Protein AF-A0A355TXL8-F1 (afdb_monomer_lite)

Sequence (108 aa):
MINNVPKIAEAICHGLCDHFGVTYKAAGSSGSSSGGTSGGFKSYIVRITADDGVNIRKGAGTNYAITGAIPKGGAYTIVDEKTGTGASKWGKLKSGAGWIALDYTEKI

Secondary structure (DSSP, 8-state):
----HHHHHHHHHHHHHHHHT-----SS----------S----EEEEE--TT-EEEESSSSTTSPEEEEE-TT-EEEEEEEEEETTEEEEEEETTSS-EEEGGGEEE-

pLDDT: mean 74.28, std 14.78, range [36.0, 90.38]

Radius of gyration: 20.29 Å; chains: 1; bounding box: 40×32×64 Å

Foldseek 3Di:
DDPPVVVVVVVVQVVVCVVVVHDDDDPDDDDDDDDDDPPQDDWFKKFFADQAFWFFFAAQEPVGDTLGTGHGGDIFIFRDWDQYYPARIWGAGPVSSHITHCNRIDTD

Structure (mmCIF, N/CA/C/O backbone):
data_AF-A0A355TXL8-F1
#
_entry.id   AF-A0A355TXL8-F1
#
loop_
_atom_site.group_PDB
_atom_site.id
_atom_site.type_symbol
_atom_site.label_atom_id
_atom_site.label_alt_id
_atom_site.label_comp_id
_atom_site.label_asym_id
_atom_site.label_entity_id
_atom_site.label_seq_id
_atom_site.pdbx_PDB_ins_code
_atom_site.Cartn_x
_atom_site.Cartn_y
_atom_site.Cartn_z
_atom_site.occupancy
_atom_site.B_iso_or_equiv
_atom_site.auth_seq_id
_atom_site.auth_com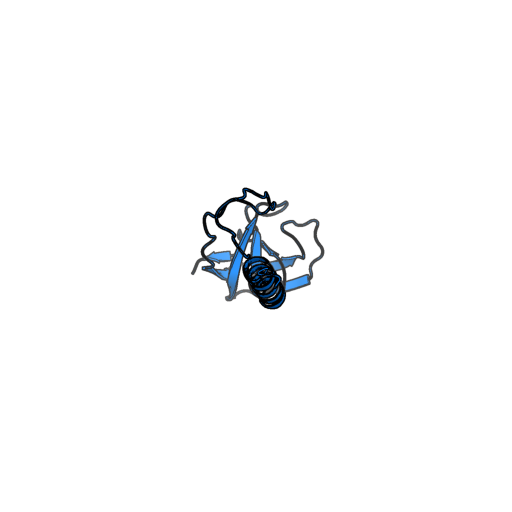p_id
_atom_site.auth_asym_id
_atom_site.auth_atom_id
_atom_site.pdbx_PDB_model_num
ATOM 1 N N . MET A 1 1 ? -25.534 11.941 51.245 1.00 51.78 1 MET A N 1
ATOM 2 C CA . MET A 1 1 ? -25.600 10.881 50.213 1.00 51.78 1 MET A CA 1
ATOM 3 C C . MET A 1 1 ? -24.951 11.430 48.951 1.00 51.78 1 MET A C 1
ATOM 5 O O . MET A 1 1 ? -25.359 12.487 48.491 1.00 51.78 1 MET A O 1
ATOM 9 N N . ILE A 1 2 ? -23.854 10.822 48.493 1.00 54.59 2 ILE A N 1
ATOM 10 C CA . ILE A 1 2 ? -22.988 11.377 47.440 1.00 54.59 2 ILE A CA 1
ATOM 11 C C . ILE A 1 2 ? -23.547 10.976 46.066 1.00 54.59 2 ILE A C 1
ATOM 13 O O . ILE A 1 2 ? -23.382 9.843 45.628 1.00 54.59 2 ILE A O 1
ATOM 17 N N . ASN A 1 3 ? -24.203 11.915 45.382 1.00 57.62 3 ASN A N 1
ATOM 18 C CA . ASN A 1 3 ? -24.797 11.723 44.052 1.00 57.62 3 ASN A CA 1
ATOM 19 C C . ASN A 1 3 ? -23.768 11.967 42.935 1.00 57.62 3 ASN A C 1
ATOM 21 O O . ASN A 1 3 ? -23.916 12.874 42.122 1.00 57.62 3 ASN A O 1
ATOM 25 N N . ASN A 1 4 ? -22.705 11.159 42.896 1.00 59.81 4 ASN A N 1
ATOM 26 C CA . ASN A 1 4 ? -21.636 11.264 41.889 1.00 59.81 4 ASN A CA 1
ATOM 27 C C . ASN A 1 4 ? -21.832 10.291 40.704 1.00 59.81 4 ASN A C 1
ATOM 29 O O . ASN A 1 4 ? -20.892 10.010 39.963 1.00 59.81 4 ASN A O 1
ATOM 33 N N . VAL A 1 5 ? -23.067 9.800 40.527 1.00 67.75 5 VAL A N 1
ATOM 34 C CA . VAL A 1 5 ? -23.532 8.952 39.415 1.00 67.75 5 VAL A CA 1
ATOM 35 C C . VAL A 1 5 ? -23.020 9.409 38.040 1.00 67.75 5 VAL A C 1
ATOM 37 O O . VAL A 1 5 ? -22.530 8.546 37.313 1.00 67.75 5 VAL A O 1
ATOM 40 N N . PRO A 1 6 ? -23.031 10.710 37.668 1.00 67.62 6 PRO A N 1
ATOM 41 C CA . PRO A 1 6 ? -22.516 11.120 36.358 1.00 67.62 6 PRO A CA 1
ATOM 42 C C . PRO A 1 6 ? -21.020 10.822 36.164 1.00 67.62 6 PRO A C 1
ATOM 44 O O . PRO A 1 6 ? -20.626 10.419 35.076 1.00 67.62 6 PRO A O 1
ATOM 47 N N . LYS A 1 7 ? -20.191 10.924 37.213 1.00 66.75 7 LYS A N 1
ATOM 48 C CA . LYS A 1 7 ? -18.749 10.622 37.116 1.00 66.75 7 LYS A CA 1
ATOM 49 C C . LYS A 1 7 ? -18.461 9.123 37.061 1.00 66.75 7 LYS A C 1
ATOM 51 O O . LYS A 1 7 ? -17.502 8.701 36.425 1.00 66.75 7 LYS A O 1
ATOM 56 N N . ILE A 1 8 ? -19.298 8.313 37.716 1.00 67.06 8 ILE A N 1
ATOM 57 C CA . ILE A 1 8 ? -19.211 6.847 37.632 1.00 67.06 8 ILE A CA 1
ATOM 58 C C . ILE A 1 8 ? -19.608 6.387 36.223 1.00 67.06 8 ILE A C 1
ATOM 60 O O . ILE A 1 8 ? -18.944 5.526 35.651 1.00 67.06 8 ILE A O 1
ATOM 64 N N . ALA A 1 9 ? -20.645 6.997 35.639 1.00 68.19 9 ALA A N 1
ATOM 65 C CA . ALA A 1 9 ? -21.067 6.716 34.271 1.00 68.19 9 ALA A CA 1
ATOM 66 C C . ALA A 1 9 ? -19.972 7.060 33.244 1.00 68.19 9 ALA A C 1
ATOM 68 O O . ALA A 1 9 ? -19.706 6.268 32.344 1.00 68.19 9 ALA A O 1
ATOM 69 N N . GLU A 1 10 ? -19.291 8.195 33.411 1.00 64.19 10 GLU A N 1
ATOM 70 C CA . GLU A 1 10 ? -18.194 8.616 32.530 1.00 64.19 10 GLU A CA 1
ATOM 71 C C . GLU A 1 10 ? -17.009 7.633 32.551 1.00 64.19 10 GLU A C 1
ATOM 73 O O . GLU A 1 10 ? -16.499 7.253 31.495 1.00 64.19 10 GLU A O 1
ATOM 78 N N . ALA A 1 11 ? -16.624 7.149 33.736 1.00 69.38 11 ALA A N 1
ATOM 79 C CA . ALA A 1 11 ? -15.510 6.213 33.897 1.00 69.38 11 ALA A CA 1
ATOM 80 C C . ALA A 1 11 ? -15.761 4.844 33.234 1.00 69.38 11 ALA A C 1
ATOM 82 O O . ALA A 1 11 ? -14.847 4.263 32.647 1.00 69.38 11 ALA A O 1
ATOM 83 N N . ILE A 1 12 ? -16.997 4.332 33.289 1.00 71.25 12 ILE A N 1
ATOM 84 C CA . ILE A 1 12 ? -17.362 3.049 32.661 1.00 71.25 12 ILE A CA 1
ATOM 85 C C . ILE A 1 12 ? -17.312 3.165 31.133 1.00 71.25 12 ILE A C 1
ATOM 87 O O . ILE A 1 12 ? -16.776 2.281 30.462 1.00 71.25 12 ILE A O 1
ATOM 91 N N . CYS A 1 13 ? -17.820 4.271 30.583 1.00 65.81 13 CYS A N 1
ATOM 92 C CA . CYS A 1 13 ? -17.768 4.540 29.146 1.00 65.81 13 CYS A CA 1
ATOM 93 C C . CYS A 1 13 ? -16.323 4.620 28.640 1.00 65.81 13 CYS A C 1
ATOM 95 O O . CYS A 1 13 ? -16.001 4.024 27.616 1.00 65.81 13 CYS A O 1
ATOM 97 N N . HIS A 1 14 ? -15.444 5.293 29.387 1.00 62.41 14 HIS A N 1
ATOM 98 C CA . HIS A 1 14 ? -14.015 5.350 29.087 1.00 62.41 14 HIS A CA 1
ATOM 99 C C . HIS A 1 14 ? -13.365 3.963 29.043 1.00 62.41 14 HIS A C 1
ATOM 101 O O . HIS A 1 14 ? -12.738 3.611 28.048 1.00 62.41 14 HIS A O 1
ATOM 107 N N . GLY A 1 15 ? -13.560 3.149 30.088 1.00 67.81 15 GLY A N 1
ATOM 108 C CA . GLY A 1 15 ? -12.948 1.819 30.168 1.00 67.81 15 GLY A CA 1
ATOM 109 C C . GLY A 1 15 ? -13.389 0.877 29.041 1.00 67.81 15 GLY A C 1
ATOM 110 O O . GLY A 1 15 ? -12.577 0.119 28.512 1.00 67.81 15 GLY A O 1
ATOM 111 N N . LEU A 1 16 ? -14.658 0.951 28.624 1.00 63.81 16 LEU A N 1
ATOM 112 C CA . LEU A 1 16 ? -15.167 0.200 27.471 1.00 63.81 16 LEU A CA 1
ATOM 113 C C . LEU A 1 16 ? -14.548 0.689 26.155 1.00 63.81 16 LEU A C 1
ATOM 115 O O . LEU A 1 16 ? -14.168 -0.119 25.309 1.00 63.81 16 LEU A O 1
ATOM 119 N N . CYS A 1 17 ? -14.414 2.001 25.990 1.00 60.7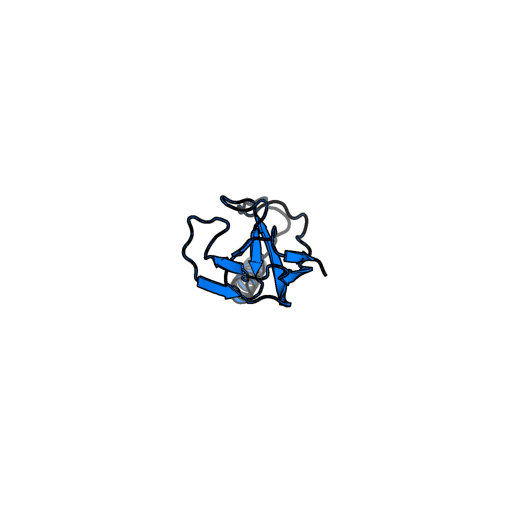5 17 CYS A N 1
ATOM 120 C CA . CYS A 1 17 ? -13.793 2.602 24.817 1.00 60.75 17 CYS A CA 1
ATOM 121 C C . CYS A 1 17 ? -12.322 2.183 24.644 1.00 60.75 17 CYS A C 1
ATOM 123 O O . CYS A 1 17 ? -11.940 1.798 23.537 1.00 60.75 17 CYS A O 1
ATOM 125 N N . ASP A 1 18 ? -11.532 2.159 25.722 1.00 61.78 18 ASP A N 1
ATOM 126 C CA . ASP A 1 18 ? -10.146 1.668 25.706 1.00 61.78 18 ASP A CA 1
ATOM 127 C C . ASP A 1 18 ? -10.054 0.166 25.379 1.00 61.78 18 ASP A C 1
ATOM 129 O O . ASP A 1 18 ? -9.207 -0.247 24.588 1.00 61.78 18 ASP A O 1
ATOM 133 N N . HIS A 1 19 ? -10.955 -0.662 25.920 1.00 59.25 19 HIS A N 1
ATOM 134 C CA . HIS A 1 19 ? -10.935 -2.111 25.682 1.00 59.25 19 HIS A CA 1
ATOM 135 C C . HIS A 1 19 ? -11.314 -2.495 24.242 1.00 59.25 19 HIS A C 1
ATOM 137 O O . HIS A 1 19 ? -10.736 -3.414 23.663 1.00 59.25 19 HIS A O 1
ATOM 143 N N . PHE A 1 20 ? -12.286 -1.798 23.647 1.00 63.44 20 PHE A N 1
ATOM 144 C CA . PHE A 1 20 ? -12.754 -2.070 22.283 1.00 63.44 20 PHE A CA 1
ATOM 145 C C . PHE A 1 20 ? -12.054 -1.222 21.209 1.00 63.44 20 PHE A C 1
ATOM 147 O O . PHE A 1 20 ? -12.343 -1.386 20.024 1.00 63.44 20 PHE A O 1
ATOM 154 N N . GLY A 1 21 ? -11.130 -0.333 21.596 1.00 56.41 21 GLY A N 1
ATOM 155 C CA . GLY A 1 21 ? -10.396 0.531 20.668 1.00 56.41 21 GLY A CA 1
ATOM 156 C C . GLY A 1 21 ? -11.289 1.544 19.942 1.00 56.41 21 GLY A C 1
ATOM 157 O O . GLY A 1 21 ? -11.047 1.858 18.777 1.00 56.41 21 GLY A O 1
ATOM 158 N N . VAL A 1 22 ? -12.340 2.035 20.605 1.00 60.88 22 VAL A N 1
ATOM 159 C CA . VAL A 1 22 ? -13.309 2.990 20.045 1.00 60.88 22 VAL A CA 1
ATOM 160 C C . VAL A 1 22 ? -13.182 4.319 20.780 1.00 60.88 22 VAL A C 1
ATOM 162 O O . VAL A 1 22 ? -13.164 4.354 22.002 1.00 60.88 22 VAL A O 1
ATOM 165 N N . THR A 1 23 ? -13.121 5.439 20.061 1.00 61.09 23 THR A N 1
ATOM 166 C CA . THR A 1 23 ? -12.982 6.764 20.681 1.00 61.09 23 THR A CA 1
ATOM 167 C C . THR A 1 23 ? -14.271 7.188 21.391 1.00 61.09 23 THR A C 1
ATOM 169 O O . THR A 1 23 ? -15.316 7.328 20.753 1.00 61.09 23 THR A O 1
ATOM 172 N N . TYR A 1 24 ? -14.196 7.453 22.698 1.00 53.28 24 TYR A N 1
ATOM 173 C CA . TYR A 1 24 ? -15.265 8.138 23.424 1.00 53.28 24 TYR A CA 1
ATOM 174 C C . TYR A 1 24 ? -15.289 9.613 22.985 1.00 53.28 24 TYR A C 1
ATOM 176 O O . TYR A 1 24 ? -14.257 10.283 22.958 1.00 53.28 24 TYR A O 1
ATOM 184 N N . LYS A 1 25 ? -16.456 10.147 22.610 1.00 57.00 25 LYS A N 1
ATOM 185 C CA . LYS A 1 25 ? -16.609 11.578 22.310 1.00 57.00 25 LYS A CA 1
ATOM 186 C C . LYS A 1 25 ? -17.639 12.176 23.255 1.00 57.00 25 LYS A C 1
ATOM 188 O O . LYS A 1 25 ? -18.838 12.093 23.004 1.00 57.00 25 LYS A O 1
ATOM 193 N N . ALA A 1 26 ? -17.163 12.784 24.339 1.00 55.72 26 ALA A N 1
ATOM 194 C CA . ALA A 1 26 ? -17.999 13.637 25.171 1.00 55.72 26 ALA A CA 1
ATOM 195 C C . ALA A 1 26 ? -18.420 14.879 24.363 1.00 55.72 26 ALA A C 1
ATOM 197 O O . ALA A 1 26 ? -17.614 15.478 23.641 1.00 55.72 26 ALA A O 1
ATOM 198 N N . ALA A 1 27 ? -19.698 15.254 24.448 1.00 53.53 27 ALA A N 1
ATOM 199 C CA . ALA A 1 27 ? -20.239 16.431 23.779 1.00 53.53 27 ALA A CA 1
ATOM 200 C C . ALA A 1 27 ? -19.704 17.706 24.454 1.00 53.53 27 ALA A C 1
ATOM 202 O O . ALA A 1 27 ? -20.330 18.249 25.355 1.00 53.53 27 ALA A O 1
ATOM 203 N N . GLY A 1 28 ? -18.521 18.156 24.032 1.00 55.41 28 GLY A N 1
ATOM 204 C CA . GLY A 1 28 ? -17.934 19.422 24.475 1.00 55.41 28 GLY A CA 1
ATOM 205 C C . GLY A 1 28 ? -16.518 19.307 25.026 1.00 55.41 28 GLY A C 1
ATOM 206 O O . GLY A 1 28 ? -16.281 19.626 26.183 1.00 55.41 28 GLY A O 1
ATOM 207 N N . SER A 1 29 ? -15.557 18.892 24.201 1.00 42.31 29 SER A N 1
ATOM 208 C CA . SER A 1 29 ? -14.186 19.413 24.268 1.00 42.31 29 SER A CA 1
ATOM 209 C C . SER A 1 29 ? -13.384 18.956 23.061 1.00 42.31 29 SER A C 1
ATOM 211 O O . SER A 1 29 ? -13.186 17.771 22.805 1.00 42.31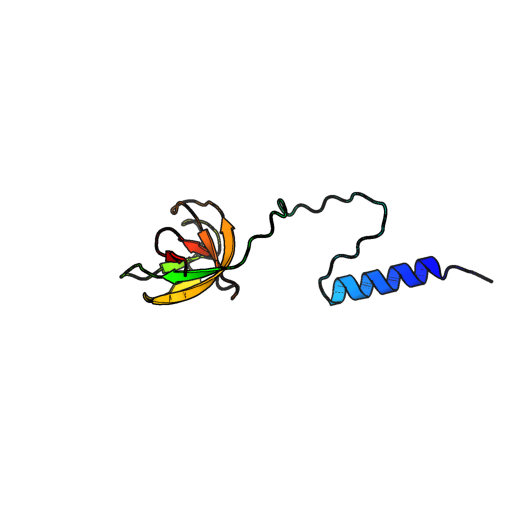 29 SER A O 1
ATOM 213 N N . SER A 1 30 ? -12.944 19.949 22.303 1.00 54.34 30 SER A N 1
ATOM 214 C CA . SER A 1 30 ? -11.878 19.893 21.317 1.00 54.34 30 SER A CA 1
ATOM 215 C C . SER A 1 30 ? -10.580 19.417 21.975 1.00 54.34 30 SER A C 1
ATOM 217 O O . SER A 1 30 ? -9.961 20.157 22.733 1.00 54.34 30 SER A O 1
ATOM 219 N N . GLY A 1 31 ? -10.177 18.183 21.674 1.00 43.25 31 GLY A N 1
ATOM 220 C CA . GLY A 1 31 ? -8.876 17.621 22.021 1.00 43.25 31 GLY A CA 1
ATOM 221 C C . GLY A 1 31 ? -8.222 17.047 20.769 1.00 43.25 31 GLY A C 1
ATOM 222 O O . GLY A 1 31 ? -8.680 16.039 20.233 1.00 43.25 31 GLY A O 1
ATOM 223 N N . SER A 1 32 ? -7.182 17.726 20.282 1.00 50.25 32 SER A N 1
ATOM 224 C CA . SER A 1 32 ? -6.333 17.275 19.180 1.00 50.25 32 SER A CA 1
ATOM 225 C C . SER A 1 32 ? -5.719 15.912 19.492 1.00 50.25 32 SER A C 1
ATOM 227 O O . SER A 1 32 ? -4.865 15.801 20.366 1.00 50.25 32 SER A O 1
ATOM 229 N N . SER A 1 33 ? -6.097 14.899 18.715 1.00 40.72 33 SER A N 1
ATOM 230 C CA . SER A 1 33 ? -5.239 13.752 18.435 1.00 40.72 33 SER A CA 1
ATOM 231 C C . SER A 1 33 ? -4.823 13.833 16.970 1.00 40.72 33 SER A C 1
ATOM 233 O O . SER A 1 33 ? -5.634 13.942 16.052 1.00 40.72 33 SER A O 1
ATOM 235 N N . SER A 1 34 ? -3.515 13.886 16.770 1.00 47.56 34 SER A N 1
ATOM 236 C CA . SER A 1 34 ? -2.836 13.870 15.486 1.00 47.56 34 SER A CA 1
ATOM 237 C C . SER A 1 34 ? -3.128 12.558 14.753 1.00 47.56 34 SER A C 1
ATOM 239 O O . SER A 1 34 ? -2.576 11.509 15.065 1.00 47.56 34 SER A O 1
ATOM 241 N N . GLY A 1 35 ? -3.989 12.633 13.742 1.00 40.12 35 GLY A N 1
ATOM 242 C CA . GLY A 1 35 ? -4.276 11.562 12.793 1.00 40.12 35 GLY A CA 1
ATOM 243 C C . GLY A 1 35 ? -5.045 12.161 11.625 1.00 40.12 35 GLY A C 1
ATOM 244 O O . GLY A 1 35 ? -6.193 12.557 11.787 1.00 40.12 35 GLY A O 1
ATOM 245 N N . GLY A 1 36 ? -4.360 12.337 10.4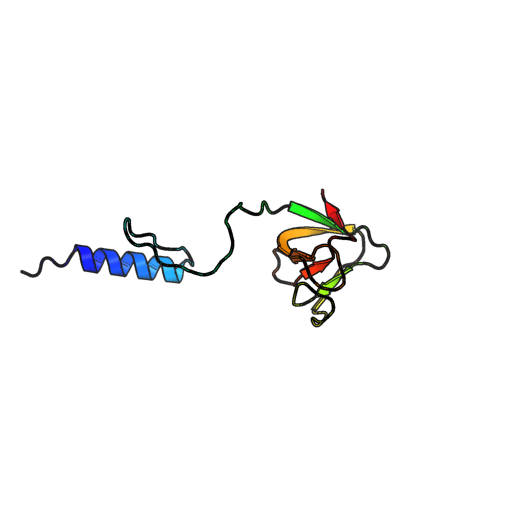96 1.00 40.66 36 GLY A N 1
ATOM 246 C CA . GLY A 1 36 ? -4.772 13.181 9.377 1.00 40.66 36 GLY A CA 1
ATOM 247 C C . GLY A 1 36 ? -6.210 12.980 8.892 1.00 40.66 36 GLY A C 1
ATOM 248 O O . GLY A 1 36 ? -6.700 11.864 8.769 1.00 40.66 36 GLY A O 1
ATOM 249 N N . THR A 1 37 ? -6.841 14.117 8.608 1.00 36.00 37 THR A N 1
ATOM 250 C CA . THR A 1 37 ? -7.928 14.364 7.656 1.00 36.00 37 THR A CA 1
ATOM 251 C C . THR A 1 37 ? -8.719 13.129 7.218 1.00 36.00 37 THR A C 1
ATOM 253 O O . THR A 1 37 ? -8.419 12.490 6.211 1.00 36.00 37 THR A O 1
ATOM 256 N N . SER A 1 38 ? -9.803 12.865 7.949 1.00 50.59 38 SER A N 1
ATOM 257 C CA . SER A 1 38 ? -10.922 12.030 7.514 1.00 50.59 38 SER A CA 1
ATOM 258 C C . SER A 1 38 ? -11.592 12.638 6.272 1.00 50.59 38 SER A C 1
ATOM 260 O O . SER A 1 38 ? -12.606 13.324 6.346 1.00 50.59 38 SER A O 1
ATOM 262 N N . GLY A 1 39 ? -10.999 12.394 5.108 1.00 49.03 39 GLY A N 1
ATOM 263 C CA . GLY A 1 39 ? -11.748 12.004 3.925 1.00 49.03 39 GLY A CA 1
ATOM 264 C C . GLY A 1 39 ? -11.623 10.493 3.870 1.00 49.03 39 GLY A C 1
ATOM 265 O O . GLY A 1 39 ? -10.617 10.003 3.375 1.00 49.03 39 GLY A O 1
ATOM 266 N N . GLY A 1 40 ? -12.560 9.774 4.501 1.00 60.78 40 GLY A N 1
ATOM 267 C CA . GLY A 1 40 ? -12.445 8.338 4.768 1.00 60.78 40 GLY A CA 1
ATOM 268 C C . GLY A 1 40 ? -11.883 7.577 3.572 1.00 60.78 40 GLY A C 1
ATOM 269 O O . GLY A 1 40 ? -12.564 7.439 2.552 1.00 60.78 40 GLY A O 1
ATOM 270 N N . PHE A 1 41 ? -10.634 7.124 3.698 1.00 66.75 41 PHE A N 1
ATOM 271 C CA . PHE A 1 41 ? -9.986 6.331 2.672 1.00 66.75 41 PHE A CA 1
ATOM 272 C C . PHE A 1 41 ? -10.844 5.091 2.446 1.00 66.75 41 PHE A C 1
ATOM 274 O O . PHE A 1 41 ? -10.984 4.238 3.325 1.00 66.75 41 PHE A O 1
ATOM 281 N N . LYS A 1 42 ? -11.500 5.023 1.287 1.00 75.62 42 LYS A N 1
ATOM 282 C CA . LYS A 1 42 ? -12.308 3.860 0.945 1.00 75.62 42 LYS A CA 1
ATOM 283 C C . LYS A 1 42 ? -11.340 2.756 0.594 1.00 75.62 42 LYS A C 1
ATOM 285 O O . LYS A 1 42 ? -10.696 2.830 -0.446 1.00 75.62 42 LYS A O 1
ATOM 290 N N . SER A 1 43 ? -11.249 1.750 1.455 1.00 84.38 43 SER A N 1
ATOM 291 C CA . SER A 1 43 ? -10.441 0.578 1.161 1.00 84.38 43 SER A CA 1
ATOM 292 C C . SER A 1 43 ? -10.884 -0.035 -0.161 1.00 84.38 43 SER A C 1
ATOM 294 O O . SER A 1 43 ? -12.076 -0.274 -0.359 1.00 84.38 43 SER A O 1
ATOM 296 N N . TYR A 1 44 ? -9.934 -0.294 -1.046 1.00 85.94 44 TYR A N 1
ATOM 297 C CA . TYR A 1 44 ? -10.182 -0.904 -2.345 1.00 85.94 44 TYR A CA 1
ATOM 298 C C . TYR A 1 44 ? -9.202 -2.044 -2.576 1.00 85.94 44 TYR A C 1
ATOM 300 O O . TYR A 1 44 ? -8.204 -2.182 -1.864 1.00 85.94 44 TYR A O 1
ATOM 308 N N . ILE A 1 45 ? -9.518 -2.894 -3.544 1.00 88.56 45 ILE A N 1
ATOM 309 C CA . ILE A 1 45 ? -8.679 -4.032 -3.879 1.00 88.56 45 ILE A CA 1
ATOM 310 C C . ILE A 1 45 ? -7.797 -3.632 -5.057 1.00 88.56 45 ILE A C 1
ATOM 312 O O . ILE A 1 45 ? -8.240 -2.982 -6.000 1.00 88.56 45 ILE A O 1
ATOM 316 N N . VAL A 1 46 ? -6.526 -3.995 -4.975 1.00 89.31 46 VAL A N 1
ATOM 317 C CA . VAL A 1 46 ? -5.578 -3.876 -6.077 1.00 89.31 46 VAL A CA 1
ATOM 318 C C . VAL A 1 46 ? -5.073 -5.243 -6.457 1.00 89.31 46 VAL A C 1
ATOM 320 O O . VAL A 1 46 ? -4.849 -6.090 -5.596 1.00 89.31 46 VAL A O 1
ATOM 323 N N . ARG A 1 47 ? -4.854 -5.445 -7.744 1.00 89.50 47 ARG A N 1
ATOM 324 C CA . ARG A 1 47 ? -4.211 -6.617 -8.303 1.00 89.50 47 ARG A CA 1
ATOM 325 C C . ARG A 1 47 ? -2.812 -6.246 -8.761 1.00 89.50 47 ARG A C 1
ATOM 327 O O . ARG A 1 47 ? -2.607 -5.219 -9.396 1.00 89.50 47 ARG A O 1
ATOM 334 N N . ILE A 1 48 ? -1.840 -7.085 -8.441 1.00 88.94 48 ILE A N 1
ATOM 335 C CA . ILE A 1 48 ? -0.458 -6.850 -8.857 1.00 88.94 48 ILE A CA 1
ATOM 336 C C . ILE A 1 48 ? -0.297 -7.248 -10.318 1.00 88.94 48 ILE A C 1
ATOM 338 O O . ILE A 1 48 ? -0.553 -8.400 -10.685 1.00 88.94 48 ILE A O 1
ATOM 342 N N . THR A 1 49 ? 0.123 -6.283 -11.133 1.00 85.75 49 THR A N 1
ATOM 343 C CA . THR A 1 49 ? 0.325 -6.446 -12.576 1.00 85.75 49 THR A CA 1
ATOM 344 C C . THR A 1 49 ? 1.791 -6.631 -12.946 1.00 85.75 49 THR A C 1
ATOM 346 O O . THR A 1 49 ? 2.052 -7.211 -13.996 1.00 85.75 49 THR A O 1
ATOM 349 N N . ALA A 1 50 ? 2.731 -6.232 -12.079 1.00 84.31 50 ALA A N 1
ATOM 350 C CA . ALA A 1 50 ? 4.162 -6.439 -12.302 1.00 84.31 50 ALA A CA 1
ATOM 351 C C . ALA A 1 50 ? 4.528 -7.915 -12.503 1.00 84.31 50 ALA A C 1
ATOM 353 O O . ALA A 1 50 ? 4.190 -8.765 -11.675 1.00 84.31 50 ALA A O 1
ATOM 354 N N . ASP A 1 51 ? 5.269 -8.185 -13.580 1.00 79.62 51 ASP A N 1
ATOM 355 C CA . ASP A 1 51 ? 5.775 -9.512 -13.933 1.00 79.62 51 ASP A CA 1
ATOM 356 C C . ASP A 1 51 ? 6.770 -10.060 -12.904 1.00 79.62 51 ASP A C 1
ATOM 358 O O . ASP A 1 51 ? 6.655 -11.220 -12.510 1.00 79.62 51 ASP A O 1
ATOM 362 N N . ASP A 1 52 ? 7.648 -9.208 -12.371 1.00 81.56 52 ASP A N 1
ATOM 363 C CA . ASP A 1 52 ? 8.613 -9.557 -11.317 1.00 81.56 52 ASP A CA 1
ATOM 364 C C . ASP A 1 52 ? 8.003 -9.604 -9.898 1.00 81.56 52 ASP A C 1
ATOM 366 O O . ASP A 1 52 ? 8.689 -9.905 -8.919 1.00 81.56 52 ASP A O 1
ATOM 370 N N . GLY A 1 53 ? 6.703 -9.316 -9.762 1.00 83.88 53 GLY A N 1
ATOM 371 C CA . GLY A 1 53 ? 6.039 -9.161 -8.469 1.00 83.88 53 GLY A CA 1
ATOM 372 C C . GLY A 1 53 ? 6.370 -7.840 -7.762 1.00 83.88 53 GLY A C 1
ATOM 373 O O . GLY A 1 53 ? 7.102 -6.987 -8.259 1.00 83.88 53 GLY A O 1
ATOM 374 N N . VAL A 1 54 ? 5.777 -7.636 -6.585 1.00 87.12 54 VAL A N 1
ATOM 375 C CA . VAL A 1 54 ? 5.930 -6.410 -5.789 1.00 87.12 54 VAL A CA 1
ATOM 376 C C . VAL A 1 54 ? 6.425 -6.745 -4.390 1.00 87.12 54 VAL A C 1
ATOM 378 O O . VAL A 1 54 ? 5.843 -7.557 -3.675 1.00 87.12 54 VAL A O 1
ATOM 381 N N . ASN A 1 55 ? 7.487 -6.064 -3.968 1.00 87.81 55 ASN A N 1
ATOM 382 C CA . ASN A 1 55 ? 8.040 -6.209 -2.626 1.00 87.81 55 ASN A CA 1
ATOM 383 C C . ASN A 1 55 ? 7.206 -5.442 -1.592 1.00 87.81 55 ASN A C 1
ATOM 385 O O . ASN A 1 55 ? 6.909 -4.258 -1.766 1.00 87.81 55 ASN A O 1
ATOM 389 N N . ILE A 1 56 ? 6.886 -6.107 -0.484 1.00 87.38 56 ILE A N 1
ATOM 390 C CA . ILE A 1 56 ? 6.249 -5.516 0.691 1.00 87.38 56 ILE A CA 1
ATOM 391 C C . ILE A 1 56 ? 7.333 -4.914 1.578 1.00 87.38 56 ILE A C 1
ATOM 393 O O . ILE A 1 56 ? 8.305 -5.581 1.934 1.00 87.38 56 ILE A O 1
ATOM 397 N N . ARG A 1 57 ? 7.167 -3.653 1.966 1.00 88.38 57 ARG A N 1
ATOM 398 C CA . ARG A 1 57 ? 8.097 -2.938 2.847 1.00 88.38 57 ARG A CA 1
ATOM 399 C C . ARG A 1 57 ? 7.436 -2.519 4.149 1.00 88.38 57 ARG A C 1
ATOM 401 O O . ARG A 1 57 ? 6.233 -2.280 4.196 1.00 88.38 57 ARG A O 1
ATOM 408 N N . LYS A 1 58 ? 8.222 -2.356 5.219 1.00 84.12 58 LYS A N 1
ATOM 409 C CA . LYS A 1 58 ? 7.697 -1.900 6.524 1.00 84.12 58 LYS A CA 1
ATOM 410 C C . LYS A 1 58 ? 7.035 -0.519 6.485 1.00 84.12 58 LYS A C 1
ATOM 412 O O . LYS A 1 58 ? 6.166 -0.243 7.309 1.00 84.12 58 LYS A O 1
ATOM 417 N N . GLY A 1 59 ? 7.442 0.345 5.562 1.00 84.38 59 GLY A N 1
ATOM 418 C CA . GLY A 1 59 ? 6.945 1.711 5.450 1.00 84.38 59 GLY A CA 1
ATOM 419 C C . GLY A 1 59 ? 6.787 2.143 4.000 1.00 84.38 59 GLY A C 1
ATOM 420 O O . GLY A 1 59 ? 7.266 1.474 3.084 1.00 84.38 59 GLY A O 1
ATOM 421 N N . ALA A 1 60 ? 6.118 3.278 3.812 1.00 78.50 60 ALA A N 1
ATOM 422 C CA . ALA A 1 60 ? 5.966 3.924 2.517 1.00 78.50 60 ALA A CA 1
ATOM 423 C C . ALA A 1 60 ? 7.311 4.513 2.060 1.00 78.50 60 ALA A C 1
ATOM 425 O O . ALA A 1 60 ? 7.624 5.672 2.334 1.00 78.50 60 ALA A O 1
ATOM 426 N N . GLY A 1 61 ? 8.141 3.685 1.428 1.00 81.00 61 GLY A N 1
ATOM 427 C CA . GLY A 1 61 ? 9.413 4.099 0.853 1.00 81.00 61 GLY A CA 1
ATOM 428 C C . GLY A 1 61 ? 10.403 2.951 0.661 1.00 81.00 61 GLY A C 1
ATOM 429 O O . GLY A 1 61 ? 10.387 1.952 1.381 1.00 81.00 61 GLY A O 1
ATOM 430 N N . THR A 1 62 ? 11.333 3.118 -0.275 1.00 80.06 62 THR A N 1
ATOM 431 C CA . THR A 1 62 ? 12.409 2.153 -0.552 1.00 80.06 62 THR A 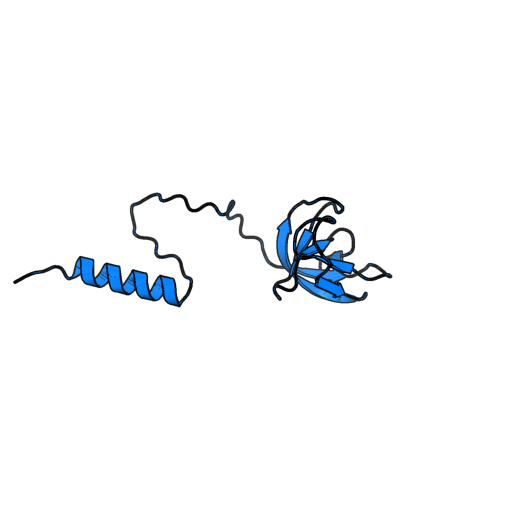CA 1
ATOM 432 C C . THR A 1 62 ? 13.476 2.078 0.538 1.00 80.06 62 THR A C 1
ATOM 434 O O . THR A 1 62 ? 14.211 1.096 0.586 1.00 80.06 62 THR A O 1
ATOM 437 N N . ASN A 1 63 ? 13.527 3.058 1.444 1.00 82.88 63 ASN A N 1
ATOM 438 C CA . ASN A 1 63 ? 14.450 3.064 2.583 1.00 82.88 63 ASN A CA 1
ATOM 439 C C . ASN A 1 63 ? 14.027 2.098 3.712 1.00 82.88 63 ASN A C 1
ATOM 441 O O . ASN A 1 63 ? 14.779 1.847 4.648 1.00 82.88 63 ASN A O 1
ATOM 445 N N . TYR A 1 64 ? 12.809 1.553 3.651 1.00 84.00 64 TYR A N 1
ATOM 446 C CA . TYR A 1 64 ? 12.331 0.588 4.635 1.00 84.00 64 TYR A CA 1
ATOM 447 C C . TYR A 1 64 ? 12.715 -0.843 4.256 1.00 84.00 64 TYR A C 1
ATOM 449 O O . TYR A 1 64 ? 12.701 -1.221 3.079 1.00 84.00 64 TYR A O 1
ATOM 457 N N . ALA A 1 65 ? 12.985 -1.652 5.284 1.00 84.38 65 ALA A N 1
ATOM 458 C CA . ALA A 1 65 ? 13.252 -3.077 5.143 1.00 84.38 65 ALA A CA 1
ATOM 459 C C . ALA A 1 65 ? 12.088 -3.802 4.451 1.00 84.38 65 ALA A C 1
ATOM 461 O O . ALA A 1 65 ? 10.911 -3.507 4.700 1.00 84.38 65 ALA A O 1
ATOM 462 N N . ILE A 1 66 ? 12.447 -4.756 3.595 1.00 87.94 66 ILE A N 1
ATOM 463 C CA . ILE A 1 66 ? 11.514 -5.637 2.897 1.00 87.94 66 ILE A CA 1
ATOM 464 C C . ILE A 1 66 ? 11.017 -6.674 3.906 1.00 87.94 66 ILE A C 1
ATOM 466 O O . ILE A 1 66 ? 11.814 -7.373 4.527 1.00 87.94 66 ILE A O 1
ATOM 470 N N . THR A 1 67 ? 9.704 -6.732 4.110 1.00 83.06 67 THR A N 1
ATOM 471 C CA . THR A 1 67 ? 9.043 -7.696 5.004 1.00 83.06 67 THR A CA 1
ATOM 472 C C . THR A 1 67 ? 8.565 -8.936 4.265 1.00 83.06 67 THR A C 1
ATOM 474 O O . THR A 1 67 ? 8.329 -9.966 4.887 1.00 83.06 67 THR A O 1
ATOM 477 N N . GLY A 1 68 ? 8.427 -8.845 2.946 1.00 85.69 68 GLY A N 1
ATOM 478 C CA . GLY A 1 68 ? 8.019 -9.947 2.093 1.00 85.69 68 GLY A CA 1
ATOM 479 C C . GLY A 1 68 ? 7.944 -9.517 0.637 1.00 85.69 68 GLY A C 1
ATOM 480 O O . GLY A 1 68 ? 8.266 -8.382 0.290 1.00 85.69 68 GLY A O 1
ATOM 481 N N . ALA A 1 69 ? 7.484 -10.420 -0.214 1.00 87.44 69 ALA A N 1
ATOM 482 C CA . ALA A 1 69 ? 7.235 -10.152 -1.619 1.00 87.44 69 ALA A CA 1
ATOM 483 C C . ALA A 1 69 ? 5.922 -10.803 -2.028 1.00 87.44 69 ALA A C 1
ATOM 485 O O . ALA A 1 6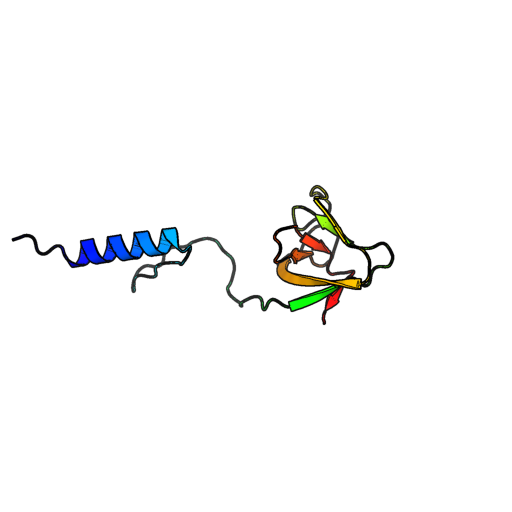9 ? 5.504 -11.807 -1.448 1.00 87.44 69 ALA A O 1
ATOM 486 N N . ILE A 1 70 ? 5.272 -10.205 -3.013 1.00 84.31 70 ILE A N 1
ATOM 487 C CA . ILE A 1 70 ? 4.017 -10.683 -3.549 1.00 84.31 70 ILE A CA 1
ATOM 488 C C . ILE A 1 70 ? 4.197 -10.964 -5.039 1.00 84.31 70 ILE A C 1
ATOM 490 O O . ILE A 1 70 ? 4.574 -10.051 -5.777 1.00 84.31 70 ILE A O 1
ATOM 494 N N . PRO A 1 71 ? 3.907 -12.188 -5.505 1.00 86.81 71 PRO A N 1
ATOM 495 C CA . PRO A 1 71 ? 3.989 -12.512 -6.921 1.00 86.81 71 PRO A CA 1
ATOM 496 C C . PRO A 1 71 ? 2.869 -11.843 -7.734 1.00 86.81 71 PRO A C 1
ATOM 498 O O . PRO A 1 71 ? 1.845 -11.399 -7.201 1.00 86.81 71 PRO A O 1
ATOM 501 N N . LYS A 1 72 ? 3.049 -11.819 -9.059 1.00 86.50 72 LYS A N 1
ATOM 502 C CA . LYS A 1 72 ? 2.043 -11.358 -10.022 1.00 86.50 72 LYS A CA 1
ATOM 503 C C . LYS A 1 72 ? 0.678 -12.008 -9.782 1.00 86.50 72 LYS A C 1
ATOM 505 O O . LYS A 1 72 ? 0.573 -13.200 -9.505 1.00 86.50 72 LYS A O 1
ATOM 510 N N . GLY A 1 73 ? -0.383 -11.224 -9.964 1.00 83.88 73 GLY A N 1
ATOM 511 C CA . GLY A 1 73 ? -1.763 -11.709 -9.945 1.00 83.88 73 GLY A CA 1
ATOM 512 C C . GLY A 1 73 ? -2.393 -11.789 -8.558 1.00 83.88 73 GLY A C 1
ATOM 513 O O . GLY A 1 73 ? -3.603 -11.990 -8.467 1.00 83.88 73 GLY A O 1
ATOM 514 N N . GLY A 1 74 ? -1.623 -11.570 -7.491 1.00 84.44 74 GLY A N 1
ATOM 515 C CA . GLY A 1 74 ? -2.176 -11.458 -6.149 1.00 84.44 74 GLY A CA 1
ATOM 516 C C . GLY A 1 74 ? -3.062 -10.213 -6.001 1.00 84.44 74 GLY A C 1
ATOM 517 O O . GLY A 1 74 ? -2.687 -9.120 -6.436 1.00 84.44 74 GLY A O 1
ATOM 518 N N . ALA A 1 75 ? -4.239 -10.388 -5.396 1.00 86.50 75 ALA A N 1
ATOM 519 C CA . ALA A 1 75 ? -5.194 -9.319 -5.114 1.00 86.50 75 ALA A CA 1
ATOM 520 C C . ALA A 1 75 ? -5.177 -8.957 -3.623 1.00 86.50 75 ALA A C 1
ATOM 522 O O . ALA A 1 75 ? -5.294 -9.830 -2.764 1.00 86.50 75 ALA A O 1
ATOM 523 N N . TYR A 1 76 ? -5.040 -7.669 -3.313 1.00 86.19 76 TYR A N 1
ATOM 524 C CA . TYR A 1 76 ? -4.841 -7.175 -1.955 1.00 86.19 76 TYR A CA 1
ATOM 525 C C . TYR A 1 76 ? -5.711 -5.974 -1.645 1.00 86.19 76 TYR A C 1
ATOM 527 O O . TYR A 1 76 ? -5.840 -5.053 -2.444 1.00 86.19 76 TYR A O 1
ATOM 535 N N . THR A 1 77 ? -6.262 -5.952 -0.436 1.00 87.75 77 THR A N 1
ATOM 536 C CA . THR A 1 77 ? -7.012 -4.802 0.061 1.00 87.75 77 THR A CA 1
ATOM 537 C C . THR A 1 77 ? -6.063 -3.740 0.598 1.00 87.75 77 THR A C 1
ATOM 539 O O . THR A 1 77 ? -5.346 -3.972 1.579 1.00 87.75 77 THR A O 1
ATOM 542 N N . ILE A 1 78 ? -6.108 -2.565 -0.018 1.00 88.88 78 ILE A N 1
ATOM 543 C CA . ILE A 1 78 ? -5.436 -1.361 0.452 1.00 88.88 78 ILE A CA 1
ATOM 544 C C . ILE A 1 78 ? -6.357 -0.654 1.431 1.00 88.88 78 ILE A C 1
ATOM 546 O O . ILE A 1 78 ? -7.544 -0.484 1.163 1.00 88.88 78 ILE A O 1
ATOM 550 N N . VAL A 1 79 ? -5.815 -0.273 2.582 1.00 85.62 79 VAL A N 1
ATOM 551 C CA . VAL A 1 79 ? -6.544 0.451 3.638 1.00 85.62 79 VAL A CA 1
ATOM 552 C C . VAL A 1 79 ? -5.996 1.846 3.885 1.00 85.62 79 VAL A C 1
ATOM 554 O O . VAL A 1 79 ? -6.619 2.610 4.612 1.00 85.62 79 VAL A O 1
ATOM 557 N N . ASP A 1 80 ? -4.843 2.161 3.303 1.00 83.25 80 ASP A N 1
ATOM 558 C CA . ASP A 1 80 ? -4.195 3.456 3.444 1.00 83.25 80 ASP A CA 1
ATOM 559 C C . ASP A 1 80 ? -3.302 3.711 2.228 1.00 83.25 80 ASP A C 1
ATOM 561 O O . ASP A 1 80 ? -2.704 2.772 1.695 1.00 83.25 80 ASP A O 1
ATOM 565 N N . GLU A 1 81 ? -3.196 4.966 1.805 1.00 85.75 81 GLU A N 1
ATOM 566 C CA . GLU A 1 81 ? -2.326 5.406 0.718 1.00 85.75 81 GLU A CA 1
ATOM 567 C C . GLU A 1 81 ? -1.365 6.473 1.232 1.00 85.75 81 GLU A C 1
ATOM 569 O O . GLU A 1 81 ? -1.770 7.428 1.894 1.00 85.75 81 GLU A O 1
ATOM 574 N N . LYS A 1 82 ? -0.086 6.361 0.875 1.00 82.31 82 LYS A N 1
ATOM 575 C CA . LYS A 1 82 ? 0.921 7.350 1.250 1.00 82.31 82 LYS A CA 1
ATOM 576 C C . LYS A 1 82 ? 1.930 7.566 0.135 1.00 82.31 82 LYS A C 1
ATOM 578 O O . LYS A 1 82 ? 2.356 6.630 -0.528 1.00 82.31 82 LYS A O 1
ATOM 583 N N . THR A 1 83 ? 2.348 8.805 -0.067 1.00 83.00 83 THR A N 1
ATOM 584 C CA . THR A 1 83 ? 3.466 9.128 -0.958 1.00 83.00 83 THR A CA 1
ATOM 585 C C . THR A 1 83 ? 4.788 8.857 -0.233 1.00 83.00 83 THR A C 1
ATOM 587 O O . THR A 1 83 ? 4.917 9.100 0.968 1.00 83.00 83 THR A O 1
ATOM 590 N N . GLY A 1 84 ? 5.775 8.299 -0.933 1.00 77.38 84 GLY A N 1
ATOM 591 C CA . GLY A 1 84 ? 7.041 7.896 -0.318 1.00 77.38 84 GLY A CA 1
ATOM 592 C C . GLY A 1 84 ? 8.117 7.597 -1.353 1.00 77.38 84 GLY A C 1
ATOM 593 O O . GLY A 1 84 ? 7.814 7.312 -2.505 1.00 77.38 84 GLY A O 1
ATOM 594 N N . THR A 1 85 ? 9.385 7.647 -0.955 1.00 75.69 85 THR A N 1
ATOM 595 C CA . THR A 1 85 ? 10.522 7.538 -1.881 1.00 75.69 85 THR A CA 1
ATOM 596 C C . THR A 1 85 ? 10.526 6.216 -2.655 1.00 75.69 85 THR A C 1
ATOM 598 O O . THR A 1 85 ? 10.440 5.147 -2.055 1.00 75.69 85 THR A O 1
ATOM 601 N N . GLY A 1 86 ? 10.668 6.284 -3.982 1.00 74.69 86 GLY A N 1
ATOM 602 C CA . GLY A 1 86 ? 10.808 5.121 -4.868 1.00 74.69 86 GLY A CA 1
ATOM 603 C C . GLY A 1 86 ? 9.519 4.583 -5.503 1.00 74.69 86 GLY A C 1
ATOM 604 O O . GLY A 1 86 ? 9.597 3.622 -6.258 1.00 74.69 86 GLY A O 1
ATOM 605 N N . ALA A 1 87 ? 8.361 5.195 -5.236 1.00 80.12 87 ALA A N 1
ATOM 606 C CA . ALA A 1 87 ? 7.131 5.004 -6.011 1.00 80.12 87 ALA A CA 1
ATOM 607 C C . ALA A 1 87 ? 6.267 6.270 -5.924 1.00 80.12 87 ALA A C 1
ATOM 609 O O . ALA A 1 87 ? 6.373 7.011 -4.945 1.00 80.12 87 ALA A O 1
ATOM 610 N N . SER A 1 88 ? 5.375 6.509 -6.889 1.00 82.50 88 SER A N 1
ATOM 611 C CA . SER A 1 88 ? 4.478 7.674 -6.823 1.00 82.50 88 SER A CA 1
ATOM 612 C C . SER A 1 88 ? 3.516 7.557 -5.640 1.00 82.50 88 SER A C 1
ATOM 614 O O . SER A 1 88 ? 3.207 8.545 -4.972 1.00 82.50 88 SER A O 1
ATOM 616 N N . LYS A 1 89 ? 3.063 6.331 -5.348 1.00 87.38 89 LYS A N 1
ATOM 617 C CA . LYS A 1 89 ? 2.148 6.025 -4.246 1.00 87.38 89 LYS A CA 1
ATOM 618 C C . LYS A 1 89 ? 2.446 4.665 -3.626 1.00 87.38 89 LYS A C 1
ATOM 620 O O . LYS A 1 89 ? 2.816 3.715 -4.314 1.00 87.38 89 LYS A O 1
ATOM 625 N N . TRP A 1 90 ? 2.219 4.573 -2.324 1.00 89.06 90 TRP A N 1
ATOM 626 C CA . TRP A 1 90 ? 2.323 3.361 -1.523 1.00 89.06 90 TRP A CA 1
ATOM 627 C C . TRP A 1 90 ? 0.968 3.010 -0.935 1.00 89.06 90 TRP A C 1
ATOM 629 O O . TRP A 1 90 ? 0.303 3.876 -0.380 1.00 89.06 90 TRP A O 1
ATOM 639 N N . GLY A 1 91 ? 0.591 1.741 -1.008 1.00 89.44 91 GLY A N 1
ATOM 640 C CA . GLY A 1 91 ? -0.632 1.208 -0.431 1.00 89.44 91 GLY A CA 1
ATOM 641 C C . GLY A 1 91 ? -0.328 0.331 0.775 1.00 89.44 91 GLY A C 1
ATOM 642 O O . GLY A 1 91 ? 0.474 -0.599 0.679 1.00 89.44 91 GLY A O 1
ATOM 643 N N . LYS A 1 92 ? -0.972 0.597 1.911 1.00 88.06 92 LYS A N 1
ATOM 644 C CA . LYS A 1 92 ? -0.896 -0.246 3.104 1.00 88.06 92 LYS A CA 1
ATOM 645 C C . LYS A 1 92 ? -1.857 -1.416 2.981 1.00 88.06 92 LYS A C 1
ATOM 647 O O . LYS A 1 92 ? -3.056 -1.233 2.777 1.00 88.06 92 LYS A O 1
ATOM 652 N N . LEU A 1 93 ? -1.337 -2.616 3.185 1.00 87.19 93 LEU A N 1
ATOM 653 C CA . LEU A 1 93 ? -2.118 -3.845 3.156 1.00 87.19 93 LEU A CA 1
ATOM 654 C C . LEU A 1 93 ? -2.980 -3.979 4.417 1.00 87.19 93 LEU A C 1
ATOM 656 O O . LEU A 1 93 ? -2.475 -3.829 5.533 1.00 87.19 93 LEU A O 1
ATOM 660 N N . LYS A 1 94 ? -4.254 -4.370 4.259 1.00 84.25 94 LYS A N 1
ATOM 661 C CA . LYS A 1 94 ? -5.160 -4.679 5.388 1.00 84.25 94 LYS A CA 1
ATOM 662 C C . LYS A 1 94 ? -4.595 -5.750 6.325 1.00 84.25 94 LYS A C 1
ATOM 664 O O . LYS A 1 94 ? -4.843 -5.705 7.522 1.00 84.25 94 LYS A O 1
ATOM 669 N N . SER A 1 95 ? -3.808 -6.681 5.782 1.00 76.69 95 SER A N 1
ATOM 670 C CA . SER A 1 95 ? -3.150 -7.748 6.546 1.00 76.69 95 SER A CA 1
ATOM 671 C C . SER A 1 95 ? -2.101 -7.234 7.542 1.00 76.69 95 SER A C 1
ATOM 673 O O . SER A 1 95 ? -1.600 -8.022 8.335 1.00 76.69 95 SER A O 1
ATOM 675 N N . GLY A 1 96 ? -1.690 -5.963 7.468 1.00 79.69 96 GLY A N 1
ATOM 676 C CA . GLY A 1 96 ? -0.592 -5.438 8.284 1.00 79.69 96 GLY A CA 1
ATOM 677 C C . GLY A 1 96 ? 0.799 -5.920 7.851 1.00 79.69 96 GLY A C 1
ATOM 678 O O . GLY A 1 96 ? 1.781 -5.568 8.495 1.00 79.69 96 GLY A O 1
ATOM 679 N N . ALA A 1 97 ? 0.902 -6.669 6.745 1.00 80.25 97 ALA A N 1
ATOM 680 C CA . ALA A 1 97 ? 2.170 -7.172 6.207 1.00 80.25 97 ALA A CA 1
ATOM 681 C C . ALA A 1 97 ? 3.137 -6.046 5.790 1.00 80.25 97 ALA A C 1
ATOM 683 O O . ALA A 1 97 ? 4.357 -6.220 5.828 1.00 80.25 97 ALA A O 1
ATOM 684 N N . GLY A 1 98 ? 2.594 -4.884 5.414 1.00 87.88 98 GLY A N 1
ATOM 685 C CA . GLY A 1 98 ? 3.361 -3.678 5.123 1.00 87.88 98 GLY A CA 1
ATOM 686 C C . GLY A 1 98 ? 2.746 -2.827 4.017 1.00 87.88 98 GLY A C 1
ATOM 687 O O . GLY A 1 98 ? 1.530 -2.826 3.808 1.00 87.88 98 GLY A O 1
ATOM 688 N N . TRP A 1 99 ? 3.617 -2.089 3.341 1.00 90.38 99 TRP A N 1
ATOM 689 C CA . TRP A 1 99 ? 3.326 -1.154 2.267 1.00 90.38 99 TRP A CA 1
ATOM 690 C C . TRP A 1 99 ? 3.860 -1.689 0.943 1.00 90.38 99 TRP A C 1
ATOM 692 O O . TRP A 1 99 ? 4.985 -2.186 0.881 1.00 90.38 99 TRP A O 1
ATOM 702 N N . ILE A 1 100 ? 3.066 -1.549 -0.111 1.00 89.62 100 ILE A N 1
ATOM 703 C CA . ILE A 1 100 ? 3.427 -1.937 -1.476 1.00 89.62 100 ILE A CA 1
ATOM 704 C C . ILE A 1 100 ? 3.379 -0.726 -2.401 1.00 89.62 100 ILE A C 1
ATOM 706 O O . ILE A 1 100 ? 2.601 0.197 -2.170 1.00 89.62 100 ILE A O 1
ATOM 710 N N . ALA A 1 101 ? 4.198 -0.718 -3.448 1.00 89.38 101 ALA A N 1
ATOM 711 C CA . ALA A 1 101 ? 4.163 0.335 -4.456 1.00 89.38 101 ALA A CA 1
ATOM 712 C C . ALA A 1 101 ? 2.928 0.162 -5.353 1.00 89.38 101 ALA A C 1
ATOM 714 O O . ALA A 1 101 ? 2.755 -0.890 -5.961 1.00 89.38 101 ALA A O 1
ATOM 715 N N . LEU A 1 102 ? 2.083 1.192 -5.435 1.00 87.31 102 LEU A N 1
ATOM 716 C CA . LEU A 1 102 ? 0.860 1.182 -6.247 1.00 87.31 102 LEU A CA 1
ATOM 717 C C . LEU A 1 102 ? 1.106 1.493 -7.726 1.00 87.31 102 LEU A C 1
ATOM 719 O O . LEU A 1 102 ? 0.221 1.272 -8.537 1.00 87.31 102 LEU A O 1
ATOM 723 N N . ASP A 1 103 ? 2.303 1.964 -8.084 1.00 87.25 103 ASP A N 1
ATOM 724 C CA . ASP A 1 103 ? 2.721 2.144 -9.486 1.00 87.25 103 ASP A CA 1
ATOM 725 C C . ASP A 1 103 ? 2.636 0.837 -10.292 1.00 87.25 103 ASP A C 1
ATOM 727 O O . ASP A 1 103 ? 2.390 0.844 -11.492 1.00 87.25 103 ASP A O 1
ATOM 731 N N . TYR A 1 104 ? 2.818 -0.292 -9.607 1.00 85.69 104 TYR A N 1
ATOM 732 C CA . TYR A 1 104 ? 2.876 -1.630 -10.193 1.00 85.69 104 TYR A CA 1
ATOM 733 C C . TYR A 1 104 ? 1.625 -2.465 -9.889 1.00 85.69 104 TYR A C 1
ATOM 735 O O . TYR A 1 104 ? 1.654 -3.702 -9.931 1.00 85.69 104 TYR A O 1
ATOM 743 N N . THR A 1 105 ? 0.536 -1.798 -9.503 1.00 86.19 105 THR A N 1
ATOM 744 C CA . THR A 1 105 ? -0.739 -2.443 -9.211 1.00 86.19 105 THR A CA 1
ATOM 745 C C . THR A 1 105 ? -1.874 -1.773 -9.965 1.00 86.19 105 THR A C 1
ATOM 747 O O . THR A 1 105 ? -1.859 -0.580 -10.249 1.00 86.19 105 THR A O 1
ATOM 750 N N . GLU A 1 106 ? -2.883 -2.568 -10.289 1.00 87.50 106 GLU A N 1
ATOM 751 C CA . GLU A 1 106 ? -4.100 -2.115 -10.940 1.00 87.50 106 GLU A CA 1
ATOM 752 C C . GLU A 1 106 ? -5.261 -2.232 -9.960 1.00 87.50 106 GLU A C 1
ATOM 754 O O . GLU A 1 106 ? -5.436 -3.252 -9.292 1.00 87.50 106 GLU A O 1
ATOM 759 N N . LYS A 1 107 ? -6.045 -1.166 -9.832 1.00 85.75 107 LYS A N 1
ATOM 760 C CA . LYS A 1 107 ? -7.244 -1.169 -8.997 1.00 85.75 107 LYS A CA 1
ATOM 761 C C . LYS A 1 107 ? -8.345 -1.981 -9.679 1.00 85.75 107 LYS A C 1
ATOM 763 O O . LYS A 1 107 ? -8.631 -1.734 -10.847 1.00 85.75 107 LYS A O 1
ATOM 768 N N . ILE A 1 108 ? -8.971 -2.884 -8.923 1.00 79.50 108 ILE A N 1
ATOM 769 C CA . ILE A 1 108 ? -10.123 -3.688 -9.362 1.00 79.50 108 ILE A CA 1
ATOM 770 C C . ILE A 1 108 ? -11.407 -3.291 -8.634 1.00 79.50 108 ILE A C 1
ATOM 772 O O . ILE A 1 108 ? -11.316 -2.716 -7.520 1.00 79.50 108 ILE A O 1
#